Protein AF-A0A0U1YGN2-F1 (afdb_monomer_lite)

Radius of gyration: 15.04 Å; chains: 1; bounding box: 38×25×37 Å

Sequence (55 aa):
YEFDGEQLFSVDLKKSEAVWRLPAFGDFAHFDPQGGLASIAMIRAHLDVLVERSN

Secondary structure (DSSP, 8-state):
-EETTEE-EEEETTTTEEEESSTTHHHH----THHHHHHHHHHHHHHHHHHHHT-

InterPro domains:
  IPR001003 MHC class II, alpha chain, N-terminal [PF00993] (1-55)
  IPR001003 MHC class II, alpha chain, N-terminal [SM00920] (1-55)
  IPR011162 MHC classes I/II-like antigen recognition protein [SSF54452] (1-55)
  IPR014745 MHC class II, alpha/beta chain, N-terminal [G3DSA:3.10.320.10] (1-55)

Organism: Lemur catta (NCBI:txid9447)

Foldseek 3Di:
DDDPNHDQWDADPVVQATGGPDVVVVVVDGDRCPVVNVVVVVVVVVVVVVVVVVD

pLDDT: mean 91.48, std 4.9, range [63.31, 97.19]

Structure (mmCIF, N/CA/C/O backbone):
data_AF-A0A0U1YGN2-F1
#
_entry.id   AF-A0A0U1YGN2-F1
#
loop_
_atom_site.group_PDB
_atom_site.id
_atom_site.type_symbol
_atom_site.label_atom_id
_atom_site.label_alt_id
_atom_site.label_comp_id
_atom_site.label_asym_id
_atom_site.label_entity_id
_atom_site.label_seq_id
_atom_site.pdbx_PDB_ins_code
_atom_site.Cartn_x
_atom_site.Cartn_y
_atom_site.Cartn_z
_atom_site.occupancy
_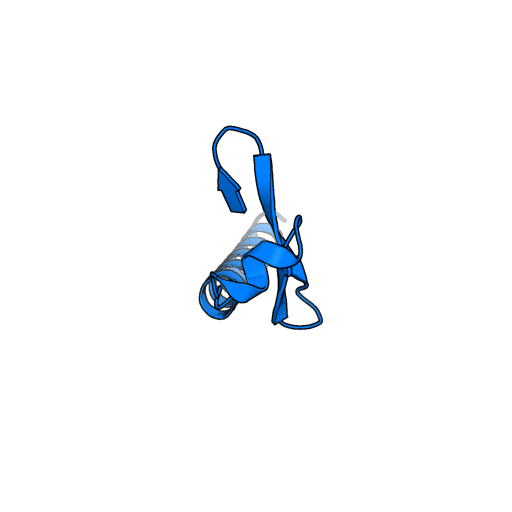atom_site.B_iso_or_equiv
_atom_site.auth_seq_id
_atom_site.auth_comp_id
_atom_site.auth_asym_id
_atom_site.auth_atom_id
_atom_site.pdbx_PDB_model_num
ATOM 1 N N . TYR A 1 1 ? 0.736 2.901 -3.291 1.00 86.56 1 TYR A N 1
ATOM 2 C CA . TYR A 1 1 ? 1.747 3.968 -3.168 1.00 86.56 1 TYR A CA 1
ATOM 3 C C . TYR A 1 1 ? 1.680 4.840 -4.410 1.00 86.56 1 TYR A C 1
ATOM 5 O O . TYR A 1 1 ? 1.443 4.301 -5.490 1.00 86.56 1 TYR A O 1
ATOM 13 N N . GLU A 1 2 ? 1.842 6.150 -4.257 1.00 90.44 2 GLU A N 1
ATOM 14 C CA . GLU A 1 2 ? 1.735 7.146 -5.329 1.00 90.44 2 GLU A CA 1
ATOM 15 C C . GLU A 1 2 ? 3.015 7.985 -5.390 1.00 90.44 2 GLU A C 1
ATOM 17 O O . GLU A 1 2 ? 3.622 8.248 -4.351 1.00 90.44 2 GLU A O 1
ATOM 22 N N . PHE A 1 3 ? 3.413 8.383 -6.596 1.00 90.75 3 PHE A N 1
ATOM 23 C CA . PHE A 1 3 ? 4.496 9.324 -6.855 1.00 90.75 3 PHE A CA 1
ATOM 24 C C . PHE A 1 3 ? 4.075 10.267 -7.990 1.00 90.75 3 PHE A C 1
ATOM 26 O O . PHE A 1 3 ? 3.605 9.797 -9.023 1.00 90.75 3 PHE A O 1
ATOM 33 N N . ASP A 1 4 ? 4.207 11.579 -7.785 1.00 93.00 4 ASP A N 1
ATOM 34 C CA . ASP A 1 4 ? 3.810 12.627 -8.741 1.00 93.00 4 ASP A CA 1
ATOM 35 C C . ASP A 1 4 ? 2.379 12.488 -9.304 1.00 93.00 4 ASP A C 1
ATOM 37 O O . ASP A 1 4 ? 2.136 12.713 -10.488 1.00 93.00 4 ASP A O 1
ATOM 41 N N . GLY A 1 5 ? 1.401 12.114 -8.471 1.00 93.62 5 GLY A N 1
ATOM 42 C CA . GLY A 1 5 ? 0.013 11.940 -8.918 1.00 93.62 5 GLY A CA 1
ATOM 43 C C . GLY A 1 5 ? -0.286 10.574 -9.542 1.00 93.62 5 GLY A C 1
ATOM 44 O O . GLY A 1 5 ? -1.444 10.266 -9.820 1.00 93.62 5 GLY A O 1
ATOM 45 N N . GLU A 1 6 ? 0.727 9.729 -9.756 1.00 93.62 6 GLU A N 1
ATOM 46 C CA . GLU A 1 6 ? 0.580 8.421 -10.390 1.00 93.62 6 GLU A CA 1
ATOM 47 C C . GLU A 1 6 ? 0.753 7.280 -9.384 1.00 93.62 6 GLU A C 1
ATOM 49 O O . GLU A 1 6 ? 1.730 7.188 -8.636 1.00 93.62 6 GLU A O 1
ATOM 54 N N . GLN A 1 7 ? -0.191 6.338 -9.391 1.00 93.25 7 GLN A N 1
ATOM 55 C CA . GLN A 1 7 ? -0.067 5.124 -8.590 1.00 93.25 7 GLN A CA 1
ATOM 56 C C . GLN A 1 7 ? 1.051 4.228 -9.144 1.00 93.25 7 GLN A C 1
ATOM 58 O O . GLN A 1 7 ? 0.950 3.739 -10.269 1.00 93.25 7 GLN A O 1
ATOM 63 N N . LEU A 1 8 ? 2.071 3.941 -8.330 1.00 93.31 8 LEU A N 1
ATOM 64 C CA . LEU A 1 8 ? 3.169 3.039 -8.702 1.00 93.31 8 LEU A CA 1
ATOM 65 C C . LEU A 1 8 ? 2.812 1.565 -8.483 1.00 93.31 8 LEU A C 1
ATOM 67 O O . LEU A 1 8 ? 3.102 0.711 -9.322 1.00 93.31 8 LEU A O 1
ATOM 71 N N . PHE A 1 9 ? 2.171 1.266 -7.355 1.00 93.19 9 PHE A N 1
ATOM 72 C CA . PHE A 1 9 ? 1.708 -0.077 -7.016 1.00 93.19 9 PHE A CA 1
ATOM 73 C C . PHE A 1 9 ? 0.558 -0.039 -6.007 1.00 93.19 9 PHE A C 1
ATOM 75 O O . PHE A 1 9 ? 0.372 0.935 -5.263 1.00 93.19 9 PHE A O 1
ATOM 82 N N . SER A 1 10 ? -0.177 -1.143 -5.958 1.00 92.19 10 SER A N 1
ATOM 83 C CA . SER A 1 10 ? -1.169 -1.468 -4.933 1.00 92.19 10 SER A CA 1
ATOM 84 C C . SER A 1 10 ? -0.738 -2.723 -4.167 1.00 92.19 10 SER A C 1
ATOM 86 O O . SER A 1 10 ? 0.251 -3.354 -4.528 1.00 92.19 10 SER A O 1
ATOM 88 N N . VAL A 1 11 ? -1.433 -3.070 -3.084 1.00 91.69 11 VAL A N 1
ATOM 89 C CA . VAL A 1 11 ? -1.171 -4.307 -2.332 1.00 91.69 11 VAL A CA 1
ATOM 90 C C . VAL A 1 11 ? -2.389 -5.213 -2.453 1.00 9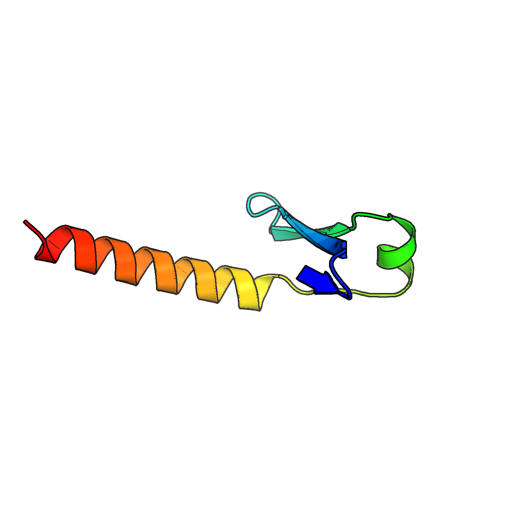1.69 11 VAL A C 1
ATOM 92 O O . VAL A 1 11 ? -3.494 -4.811 -2.085 1.00 91.69 11 VAL A O 1
ATOM 95 N N . ASP A 1 12 ? -2.188 -6.437 -2.942 1.00 90.94 12 ASP A N 1
ATOM 96 C CA . ASP A 1 12 ? -3.197 -7.490 -2.858 1.00 90.94 12 ASP A CA 1
ATOM 97 C C . ASP A 1 12 ? -3.150 -8.086 -1.447 1.00 90.94 12 ASP A C 1
ATOM 99 O O . ASP A 1 12 ? -2.232 -8.824 -1.089 1.00 90.94 12 ASP A O 1
ATOM 103 N N . LEU A 1 13 ? -4.154 -7.760 -0.632 1.00 86.88 13 LEU A N 1
ATOM 104 C CA . LEU A 1 13 ? -4.234 -8.207 0.760 1.00 86.88 13 LEU A CA 1
ATOM 105 C C . LEU A 1 13 ? -4.430 -9.724 0.900 1.00 86.88 13 LEU A C 1
ATOM 107 O O . LEU A 1 13 ? -4.070 -10.282 1.931 1.00 86.88 13 LEU A O 1
ATOM 111 N N . LYS A 1 14 ? -5.005 -10.404 -0.103 1.00 87.25 14 LYS A N 1
ATOM 112 C CA . LYS A 1 14 ? -5.206 -11.862 -0.047 1.00 87.25 14 LYS A CA 1
ATOM 113 C C . LYS A 1 14 ? -3.898 -12.598 -0.283 1.00 87.25 14 LYS A C 1
ATOM 115 O O . LYS A 1 14 ? -3.652 -13.620 0.349 1.00 87.25 14 LYS A O 1
ATOM 120 N N . LYS A 1 15 ? -3.085 -12.078 -1.200 1.00 89.94 15 LYS A N 1
ATOM 121 C CA . LYS A 1 15 ? -1.780 -12.651 -1.544 1.00 89.94 15 LYS A CA 1
ATOM 122 C C . LYS A 1 15 ? -0.645 -12.104 -0.685 1.00 89.94 15 LYS A C 1
ATOM 124 O O . LYS A 1 15 ? 0.407 -12.717 -0.633 1.00 89.94 15 LYS A O 1
ATOM 129 N N . SER A 1 16 ? -0.878 -11.000 0.029 1.00 88.56 16 SER A N 1
ATOM 130 C CA . SER A 1 16 ? 0.157 -10.258 0.758 1.00 88.56 16 SER A CA 1
ATOM 131 C C . SER A 1 16 ? 1.322 -9.861 -0.151 1.00 88.56 16 SER A C 1
ATOM 133 O O . SER A 1 16 ? 2.483 -10.013 0.211 1.00 88.56 16 SER A O 1
ATOM 135 N N . GLU A 1 17 ? 1.003 -9.346 -1.339 1.00 90.38 17 GLU A N 1
ATOM 136 C CA . GLU A 1 17 ? 1.983 -9.016 -2.378 1.00 90.38 17 GLU A CA 1
ATOM 137 C C . GLU A 1 17 ? 1.752 -7.613 -2.944 1.00 90.38 17 GLU A C 1
ATOM 139 O O . GLU A 1 17 ? 0.617 -7.137 -3.052 1.00 90.38 17 GLU A O 1
ATOM 144 N N . ALA A 1 18 ? 2.844 -6.956 -3.336 1.00 92.06 18 ALA A N 1
ATOM 145 C CA . ALA A 1 18 ? 2.790 -5.718 -4.098 1.00 92.06 18 ALA A CA 1
ATOM 146 C C . ALA A 1 18 ? 2.444 -6.013 -5.565 1.00 92.06 18 ALA A C 1
ATOM 148 O O . ALA A 1 18 ? 3.117 -6.793 -6.234 1.00 92.06 18 ALA A O 1
ATOM 149 N N . VAL A 1 19 ? 1.413 -5.347 -6.077 1.00 93.12 19 VAL A N 1
ATOM 150 C CA . VAL A 1 19 ? 1.002 -5.397 -7.480 1.00 93.12 19 VAL A CA 1
ATOM 151 C C . VAL A 1 19 ? 1.427 -4.098 -8.148 1.00 93.12 19 VAL A C 1
ATOM 153 O O . VAL A 1 19 ? 0.812 -3.044 -7.949 1.00 93.12 19 VAL A O 1
ATOM 156 N N . TRP A 1 20 ? 2.500 -4.176 -8.931 1.00 94.94 20 TRP A N 1
ATOM 157 C CA . TRP A 1 20 ? 3.044 -3.050 -9.684 1.00 94.94 20 TRP A CA 1
ATOM 158 C C . TRP A 1 20 ? 2.118 -2.652 -10.830 1.00 94.94 20 TRP A C 1
ATOM 160 O O . TRP A 1 20 ? 1.640 -3.506 -11.575 1.00 94.94 20 TRP A O 1
ATOM 170 N N . ARG A 1 21 ? 1.895 -1.345 -11.009 1.00 93.50 21 ARG A N 1
ATOM 171 C CA . ARG A 1 21 ? 1.131 -0.828 -12.154 1.00 93.50 21 ARG A CA 1
ATOM 172 C C . ARG A 1 21 ? 1.847 -1.115 -13.473 1.00 93.50 21 ARG A C 1
ATOM 174 O O . ARG A 1 21 ? 1.208 -1.481 -14.455 1.00 93.50 21 ARG A O 1
ATOM 181 N N . LEU A 1 22 ? 3.167 -0.934 -13.488 1.00 94.44 22 LEU A N 1
ATOM 182 C CA . LEU A 1 22 ? 4.038 -1.311 -14.596 1.00 94.44 22 LEU A CA 1
ATOM 183 C C . LEU A 1 22 ? 4.886 -2.512 -14.157 1.00 94.44 22 LEU A C 1
ATOM 185 O O . LEU A 1 22 ? 5.686 -2.353 -13.234 1.00 94.44 22 LEU A O 1
ATOM 189 N N . PRO A 1 23 ? 4.755 -3.690 -14.799 1.00 92.00 23 PRO A N 1
ATOM 190 C CA . PRO A 1 23 ? 5.466 -4.901 -14.384 1.00 92.00 23 PRO A CA 1
ATOM 191 C C . PRO A 1 23 ? 6.985 -4.729 -14.289 1.00 92.00 23 PRO A C 1
ATOM 193 O O . PRO A 1 23 ? 7.588 -5.242 -13.355 1.00 92.00 23 PRO A O 1
ATOM 196 N N . ALA A 1 24 ? 7.577 -3.934 -15.189 1.00 93.12 24 ALA A N 1
ATOM 197 C CA . ALA A 1 24 ? 9.014 -3.666 -15.216 1.00 93.12 24 ALA A CA 1
ATOM 198 C C . ALA A 1 24 ? 9.553 -3.085 -13.896 1.00 93.12 24 ALA A C 1
ATOM 200 O O . ALA A 1 24 ? 10.713 -3.291 -13.573 1.00 93.12 24 ALA A O 1
ATOM 201 N N . PHE A 1 25 ? 8.739 -2.383 -13.099 1.00 92.38 25 PHE A N 1
ATOM 202 C CA . PHE A 1 25 ? 9.189 -1.875 -11.797 1.00 92.38 25 PHE A CA 1
ATOM 203 C C . PHE A 1 25 ? 9.461 -2.987 -10.783 1.00 92.38 25 PHE A C 1
ATOM 205 O O . PHE A 1 25 ? 10.332 -2.812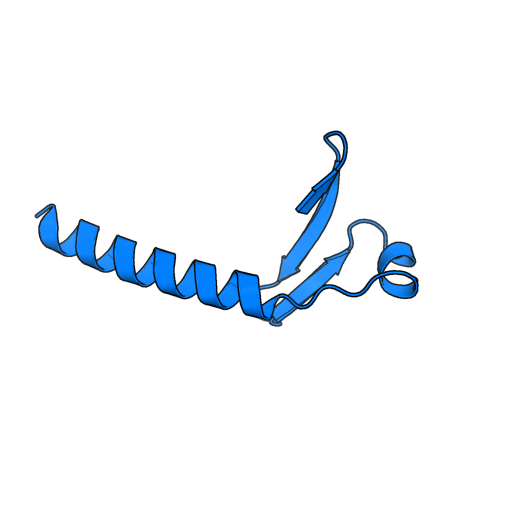 -9.934 1.00 92.38 25 PHE A O 1
ATOM 212 N N . GLY A 1 26 ? 8.790 -4.137 -10.905 1.00 90.69 26 GLY A N 1
ATOM 213 C CA . GLY A 1 26 ? 9.043 -5.301 -10.057 1.00 90.69 26 GLY A CA 1
ATOM 214 C C . GLY A 1 26 ? 10.418 -5.936 -10.273 1.00 90.69 26 GLY A C 1
ATOM 215 O O . GLY A 1 26 ? 10.907 -6.620 -9.379 1.00 90.69 26 GLY A O 1
ATOM 216 N N . ASP A 1 27 ? 11.065 -5.661 -11.409 1.00 91.88 27 ASP A N 1
ATOM 217 C CA . ASP A 1 27 ? 12.425 -6.127 -11.693 1.00 91.88 27 ASP A CA 1
ATOM 218 C C . ASP A 1 27 ? 13.496 -5.252 -11.013 1.00 91.88 27 ASP A C 1
ATOM 220 O O . ASP A 1 27 ? 14.618 -5.705 -10.784 1.00 91.88 27 ASP A O 1
ATOM 224 N N . PHE A 1 28 ? 13.165 -3.998 -10.675 1.00 92.38 28 PHE A N 1
ATOM 225 C CA . PHE A 1 28 ? 14.110 -3.016 -10.119 1.00 92.38 28 PHE A CA 1
ATOM 226 C C . PHE A 1 28 ? 13.851 -2.664 -8.653 1.00 92.38 28 PHE A C 1
ATOM 228 O O . PHE A 1 28 ? 14.760 -2.197 -7.966 1.00 92.38 28 PHE A O 1
ATOM 235 N N . ALA A 1 29 ? 12.623 -2.849 -8.170 1.00 89.62 29 ALA A N 1
ATOM 236 C CA . ALA A 1 29 ? 12.214 -2.484 -6.826 1.00 89.62 29 ALA A CA 1
ATOM 237 C C . ALA A 1 29 ? 11.407 -3.608 -6.175 1.00 89.62 29 ALA A C 1
ATOM 239 O O . ALA A 1 29 ? 10.553 -4.242 -6.791 1.00 89.62 29 ALA A O 1
ATOM 240 N N . HIS A 1 30 ? 11.650 -3.811 -4.883 1.00 88.12 30 HIS A N 1
ATOM 241 C CA . HIS A 1 30 ? 10.873 -4.713 -4.049 1.00 88.12 30 HIS A CA 1
ATOM 242 C C . HIS A 1 30 ? 10.176 -3.915 -2.951 1.00 88.12 30 HIS A C 1
ATOM 244 O O . HIS A 1 30 ? 10.768 -3.018 -2.350 1.00 88.12 30 HIS A O 1
ATOM 250 N N . PHE A 1 31 ? 8.921 -4.258 -2.685 1.00 89.25 31 PHE A N 1
ATOM 251 C CA . PHE A 1 31 ? 8.153 -3.693 -1.588 1.00 89.25 31 PHE A CA 1
ATOM 252 C C . PHE A 1 31 ? 7.655 -4.827 -0.702 1.00 89.25 31 PHE A C 1
ATOM 254 O O . PHE A 1 31 ? 6.931 -5.699 -1.182 1.00 89.25 31 PHE A O 1
ATOM 261 N N . ASP A 1 32 ? 8.021 -4.782 0.577 1.00 90.50 32 ASP A N 1
ATOM 262 C CA . ASP A 1 32 ? 7.487 -5.681 1.594 1.00 90.50 32 ASP A CA 1
ATOM 263 C C . ASP A 1 32 ? 6.177 -5.097 2.163 1.00 90.50 32 ASP A C 1
ATOM 265 O O . ASP A 1 32 ? 6.202 -4.075 2.861 1.00 90.50 32 ASP A O 1
ATOM 269 N N . PRO A 1 33 ? 5.013 -5.716 1.890 1.00 89.06 33 PRO A N 1
ATOM 270 C CA . PRO A 1 33 ? 3.738 -5.209 2.368 1.00 89.06 33 PRO A CA 1
ATOM 271 C C . PRO A 1 33 ? 3.474 -5.489 3.852 1.00 89.06 33 PRO A C 1
ATOM 273 O O . PRO A 1 33 ? 2.498 -4.945 4.375 1.00 89.06 33 PRO A O 1
ATOM 276 N N . GLN A 1 34 ? 4.302 -6.274 4.558 1.00 88.44 34 GLN A N 1
ATOM 277 C CA . GLN A 1 34 ? 4.046 -6.674 5.951 1.00 88.44 34 GLN A CA 1
ATOM 27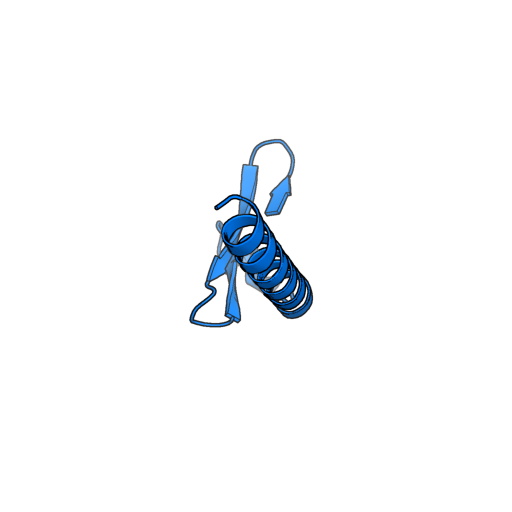8 C C . GLN A 1 34 ? 3.838 -5.478 6.892 1.00 88.44 34 GLN A C 1
ATOM 280 O O . GLN A 1 34 ? 2.900 -5.476 7.692 1.00 88.44 34 GLN A O 1
ATOM 285 N N . GLY A 1 35 ? 4.633 -4.412 6.752 1.00 85.75 35 GLY A N 1
ATOM 286 C CA . GLY A 1 35 ? 4.458 -3.194 7.557 1.00 85.75 35 GLY A CA 1
ATOM 287 C C . GLY A 1 35 ? 3.111 -2.493 7.317 1.00 85.75 35 GLY A C 1
ATOM 288 O O . GLY A 1 35 ? 2.470 -2.001 8.252 1.00 85.75 35 GLY A O 1
ATOM 289 N N . GLY A 1 36 ? 2.631 -2.499 6.070 1.00 85.94 36 GLY A N 1
ATOM 290 C CA . GLY A 1 36 ? 1.312 -1.971 5.717 1.00 85.94 36 GLY A CA 1
ATOM 291 C C . GLY A 1 36 ? 0.174 -2.845 6.247 1.00 85.94 36 GLY A C 1
ATOM 292 O O . GLY A 1 36 ? -0.795 -2.326 6.799 1.00 85.94 36 GLY A O 1
ATOM 293 N N . LEU A 1 37 ? 0.312 -4.169 6.149 1.00 88.75 37 LEU A N 1
ATOM 294 C CA . LEU A 1 37 ? -0.669 -5.133 6.659 1.00 88.75 37 LEU A CA 1
ATOM 295 C C . LEU A 1 37 ? -0.838 -5.034 8.178 1.00 88.75 37 LEU A C 1
ATOM 297 O O . LEU A 1 37 ? -1.970 -5.000 8.663 1.00 88.75 37 LEU A O 1
ATOM 301 N N . ALA A 1 38 ? 0.264 -4.910 8.922 1.00 89.88 38 ALA A N 1
ATOM 302 C CA . ALA A 1 38 ? 0.229 -4.691 10.366 1.00 89.88 38 ALA A CA 1
ATOM 303 C C . ALA A 1 38 ? -0.529 -3.402 10.724 1.00 89.88 38 ALA A C 1
ATOM 305 O O . ALA A 1 38 ? -1.367 -3.389 11.627 1.00 89.88 38 ALA A O 1
ATOM 306 N N . SER A 1 39 ? -0.296 -2.329 9.965 1.00 90.06 39 SER A N 1
ATOM 307 C CA . SER A 1 39 ? -0.991 -1.053 10.156 1.00 90.06 39 SER A CA 1
ATOM 308 C C . SER A 1 39 ? -2.498 -1.171 9.888 1.00 90.06 39 SER A C 1
ATOM 310 O O . SER A 1 39 ? -3.300 -0.673 10.675 1.00 90.06 39 SER A O 1
ATOM 312 N N . ILE A 1 40 ? -2.905 -1.886 8.831 1.00 90.38 40 ILE A N 1
ATOM 313 C CA . ILE A 1 40 ? -4.322 -2.153 8.520 1.00 90.38 40 ILE A CA 1
ATOM 314 C C . ILE A 1 40 ? -4.988 -2.969 9.634 1.00 90.38 40 ILE A C 1
ATOM 316 O O . ILE A 1 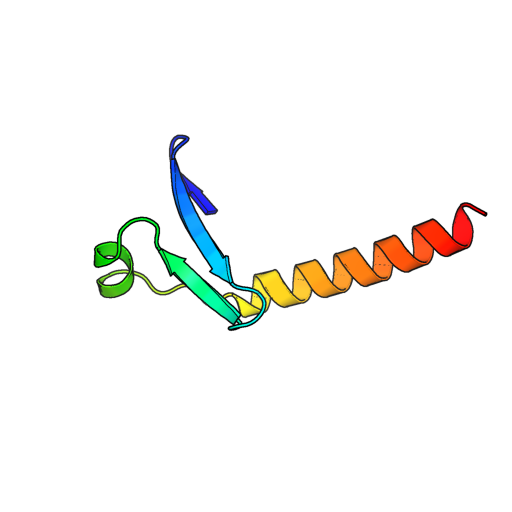40 ? -6.118 -2.665 10.018 1.00 90.38 40 ILE A O 1
ATOM 320 N N . ALA A 1 41 ? -4.301 -3.980 10.171 1.00 91.88 41 ALA A N 1
ATOM 321 C CA . ALA A 1 41 ? -4.813 -4.780 11.279 1.00 91.88 41 ALA A CA 1
ATOM 322 C C . ALA A 1 41 ? -5.062 -3.922 12.531 1.00 91.88 41 ALA A C 1
ATOM 324 O O . ALA A 1 41 ? -6.130 -4.019 13.134 1.00 91.88 41 ALA A O 1
ATOM 325 N N . MET A 1 42 ? -4.127 -3.027 12.875 1.00 95.56 42 MET A N 1
ATOM 326 C CA . MET A 1 42 ? -4.310 -2.081 13.983 1.00 95.56 42 MET A CA 1
ATOM 327 C C . MET A 1 42 ? -5.472 -1.114 13.737 1.00 95.56 42 MET A C 1
ATOM 329 O O . MET A 1 42 ? -6.277 -0.883 14.635 1.00 95.56 42 MET A O 1
ATOM 333 N N . ILE A 1 43 ? -5.593 -0.569 12.522 1.00 95.75 43 ILE A N 1
ATOM 334 C CA . ILE A 1 43 ? -6.704 0.322 12.156 1.00 95.75 43 ILE A CA 1
ATOM 335 C C . ILE A 1 43 ? -8.046 -0.401 12.299 1.00 95.75 43 ILE A C 1
ATOM 337 O O . ILE A 1 43 ? -8.977 0.172 12.859 1.00 95.75 43 ILE A O 1
ATOM 341 N N . ARG A 1 44 ? -8.146 -1.658 11.843 1.00 95.31 44 ARG A N 1
ATOM 342 C CA . ARG A 1 44 ? -9.365 -2.465 11.992 1.00 95.31 44 ARG A CA 1
ATOM 343 C C . ARG A 1 44 ? -9.717 -2.675 13.464 1.00 95.31 44 ARG A C 1
ATOM 345 O O . ARG A 1 44 ? -10.839 -2.377 13.845 1.00 95.31 44 ARG A O 1
ATOM 352 N N . ALA A 1 45 ? -8.753 -3.083 14.289 1.00 96.44 45 ALA A N 1
ATOM 353 C CA . ALA A 1 45 ? -8.979 -3.271 15.721 1.00 96.44 45 ALA A CA 1
ATOM 354 C C . ALA A 1 45 ? -9.443 -1.976 16.416 1.00 96.44 45 ALA A C 1
ATOM 356 O O . ALA A 1 45 ? -10.349 -2.003 17.244 1.00 96.44 45 ALA A O 1
ATOM 357 N N . HIS A 1 46 ? -8.863 -0.825 16.062 1.00 97.12 46 HIS A N 1
ATOM 358 C CA . HIS A 1 46 ? -9.314 0.464 16.591 1.00 97.12 46 HIS A CA 1
ATOM 359 C C . HIS A 1 46 ? -10.718 0.847 16.108 1.00 97.12 46 HIS A C 1
ATOM 361 O O . HIS A 1 46 ? -11.501 1.376 16.894 1.00 97.12 46 HIS A O 1
ATOM 367 N N . LEU A 1 47 ? -11.047 0.587 14.840 1.00 97.06 47 LEU A N 1
ATOM 368 C CA . LEU A 1 47 ? -12.383 0.833 14.295 1.00 97.06 47 LEU A CA 1
ATOM 369 C C . LEU A 1 47 ? -13.443 -0.023 14.991 1.00 97.06 47 LEU A C 1
ATOM 371 O O . LEU A 1 47 ? -14.482 0.519 15.353 1.00 97.06 47 LEU A O 1
ATOM 375 N N . ASP A 1 48 ? -13.165 -1.304 15.241 1.00 96.94 48 ASP A N 1
ATOM 376 C CA . ASP A 1 48 ? -14.080 -2.201 15.956 1.00 96.94 48 ASP A CA 1
ATOM 377 C C . ASP A 1 48 ? -14.399 -1.644 17.357 1.00 96.94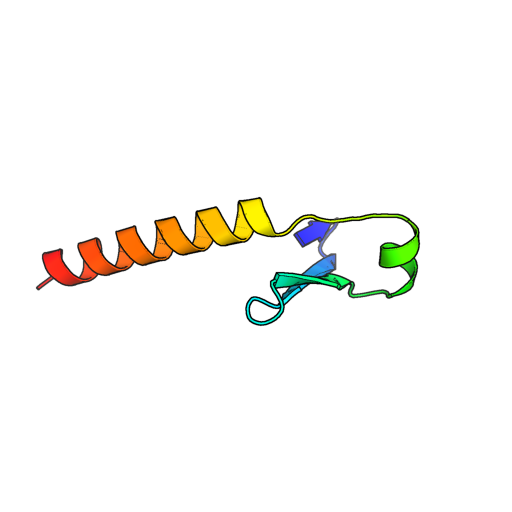 48 ASP A C 1
ATOM 379 O O . ASP A 1 48 ? -15.564 -1.507 17.727 1.00 96.94 48 ASP A O 1
ATOM 383 N N . VAL A 1 49 ? -13.377 -1.176 18.086 1.00 96.88 49 VAL A N 1
ATOM 384 C CA . VAL A 1 49 ? -13.551 -0.521 19.396 1.00 96.88 49 VAL A CA 1
ATOM 385 C C . VAL A 1 49 ? -14.366 0.773 19.299 1.00 96.88 49 VAL A C 1
ATOM 387 O O . VAL A 1 49 ? -15.192 1.052 20.168 1.00 96.88 49 VAL A O 1
ATOM 390 N N . LEU A 1 50 ? -14.135 1.604 18.277 1.00 97.19 50 LEU A N 1
ATOM 391 C CA . LEU A 1 50 ? -14.903 2.839 18.088 1.00 97.19 50 LEU A CA 1
ATOM 392 C C . LEU A 1 50 ? -16.375 2.543 17.786 1.00 97.19 50 LEU A C 1
ATOM 394 O O . LEU A 1 50 ? -17.245 3.243 18.302 1.00 97.19 50 LEU A O 1
ATOM 398 N N . VAL A 1 51 ? -16.656 1.505 16.997 1.00 96.75 51 VAL A N 1
ATOM 399 C CA . VAL A 1 51 ? -18.020 1.051 16.698 1.00 96.75 51 VAL A CA 1
ATOM 400 C C . VAL A 1 51 ? -18.710 0.531 17.959 1.00 96.75 51 VAL A C 1
ATOM 402 O O . VAL A 1 51 ? -19.845 0.921 18.224 1.00 96.75 51 VAL A O 1
ATOM 405 N N . GLU A 1 52 ? -18.030 -0.280 18.772 1.00 95.56 52 GLU A N 1
ATOM 406 C CA . GLU A 1 52 ? -18.560 -0.763 20.055 1.00 95.56 52 GLU A CA 1
ATOM 407 C C . GLU A 1 52 ? -18.909 0.381 21.018 1.00 95.56 52 GLU A C 1
ATOM 409 O O . GLU A 1 52 ? -19.914 0.310 21.716 1.00 95.56 52 GLU A O 1
ATOM 414 N N . ARG A 1 53 ? -18.099 1.448 21.048 1.00 94.00 53 ARG A N 1
ATOM 415 C CA . ARG A 1 53 ? -18.278 2.598 21.958 1.00 94.00 53 ARG A CA 1
ATOM 416 C C . ARG A 1 53 ? -19.238 3.674 21.460 1.00 94.00 53 ARG A C 1
ATOM 418 O O . ARG A 1 53 ? -19.568 4.575 22.226 1.00 94.00 53 ARG A O 1
ATOM 425 N N . SER A 1 54 ? -19.615 3.636 20.186 1.00 89.88 54 SER A N 1
ATOM 426 C CA . SER A 1 54 ? -20.512 4.630 19.578 1.00 89.88 54 SER A CA 1
ATOM 427 C C . SER A 1 54 ? -21.987 4.208 19.619 1.00 89.88 54 SER A C 1
ATOM 429 O O . SER A 1 54 ? -22.815 4.882 19.007 1.00 89.88 54 SER A O 1
ATOM 431 N N . ASN A 1 55 ? -22.302 3.114 20.324 1.00 63.31 55 ASN A N 1
ATOM 432 C CA . ASN A 1 55 ? -23.653 2.606 20.574 1.00 63.31 55 ASN A CA 1
ATOM 433 C C . ASN A 1 55 ? -24.017 2.705 22.057 1.00 63.31 55 ASN A C 1
ATOM 435 O O . ASN A 1 55 ? -23.144 2.395 22.899 1.00 63.31 55 ASN A O 1
#